Protein AF-A0A3D1QYC3-F1 (afdb_monomer)

Sequence (49 aa):
AIGERNVAAARSELARYGIPIVAAEVGGHVGRSVEIEAANGMLTIRKLE

Mean predicted aligned error: 3.58 Å

pLDDT: mean 92.77, std 5.34, range [70.88, 98.5]

Nearest PDB structures (foldseek):
  6r1h-assembly1_A  TM=3.614E-01  e=3.558E+00  Arabidopsis thaliana
  3kia-assembly1_C  TM=3.514E-01  e=9.146E+00  synthetic construct
  6vbw-assembly1_H  TM=2.841E-01  e=9.146E+00  Vibrio cholerae
  8idt-assembly1_o  TM=2.530E-01  e=9.146E+00  Homo sapiens

Structure (mmCIF, N/CA/C/O backbone):
data_AF-A0A3D1QYC3-F1
#
_entry.id   AF-A0A3D1QYC3-F1
#
loop_
_atom_site.group_PDB
_atom_site.id
_atom_site.type_symbol
_atom_site.label_atom_id
_atom_site.label_alt_id
_atom_site.label_comp_id
_atom_site.label_asym_id
_atom_site.label_entity_id
_atom_site.label_seq_id
_atom_site.pdbx_PDB_ins_code
_atom_site.Cartn_x
_atom_site.Cartn_y
_atom_site.Cartn_z
_atom_site.occupancy
_atom_site.B_iso_or_equiv
_atom_site.auth_seq_id
_atom_site.auth_comp_id
_atom_site.auth_asym_id
_atom_site.auth_atom_id
_atom_site.pdbx_PDB_model_num
ATOM 1 N N . ALA A 1 1 ? 14.417 -12.479 -0.673 1.00 79.06 1 ALA A N 1
ATOM 2 C CA . ALA A 1 1 ? 15.195 -11.210 -0.709 1.00 79.06 1 ALA A CA 1
ATOM 3 C C . ALA A 1 1 ? 14.740 -10.244 0.401 1.00 79.06 1 ALA A C 1
ATOM 5 O O . ALA A 1 1 ? 13.729 -10.515 1.038 1.00 79.06 1 ALA A O 1
ATOM 6 N N . ILE A 1 2 ? 15.452 -9.133 0.666 1.00 89.31 2 ILE A N 1
ATOM 7 C CA . ILE A 1 2 ? 15.081 -8.155 1.724 1.00 89.31 2 ILE A CA 1
ATOM 8 C C . ILE A 1 2 ? 13.648 -7.623 1.526 1.00 89.31 2 ILE A C 1
ATOM 10 O O . ILE A 1 2 ? 12.888 -7.548 2.487 1.00 89.31 2 ILE A O 1
ATOM 14 N N . GLY A 1 3 ? 13.241 -7.346 0.281 1.00 91.56 3 GLY A N 1
ATOM 15 C CA . GLY A 1 3 ? 11.891 -6.859 -0.027 1.00 91.56 3 GLY A CA 1
ATOM 16 C C . GLY A 1 3 ? 10.771 -7.793 0.447 1.00 91.56 3 GLY A C 1
ATOM 17 O O . GLY A 1 3 ? 9.844 -7.342 1.108 1.00 91.56 3 GLY A O 1
ATOM 18 N N . GLU A 1 4 ? 10.879 -9.100 0.193 1.00 94.00 4 GLU A N 1
ATOM 19 C CA . GLU A 1 4 ? 9.882 -10.093 0.637 1.00 94.00 4 GLU A CA 1
ATOM 20 C C . GLU A 1 4 ? 9.771 -10.155 2.164 1.00 94.00 4 GLU A C 1
ATOM 22 O O . GLU A 1 4 ? 8.669 -10.260 2.701 1.00 94.00 4 GLU A O 1
ATOM 27 N N . ARG A 1 5 ? 10.904 -10.034 2.872 1.00 96.62 5 ARG A N 1
ATOM 28 C CA . ARG A 1 5 ? 10.924 -9.991 4.342 1.00 96.62 5 ARG A CA 1
ATOM 29 C C . ARG A 1 5 ? 10.206 -8.752 4.870 1.00 96.62 5 ARG A C 1
ATOM 31 O O . ARG A 1 5 ? 9.408 -8.871 5.794 1.00 96.62 5 ARG A O 1
ATOM 38 N N . ASN A 1 6 ? 10.428 -7.594 4.252 1.00 95.00 6 ASN A N 1
ATOM 39 C CA . ASN A 1 6 ? 9.747 -6.357 4.633 1.00 95.00 6 ASN A CA 1
ATOM 40 C C . ASN A 1 6 ? 8.235 -6.450 4.385 1.00 95.00 6 ASN A C 1
ATOM 42 O O . ASN A 1 6 ? 7.451 -6.042 5.236 1.00 95.00 6 ASN A O 1
ATOM 46 N N . VAL A 1 7 ? 7.819 -7.037 3.255 1.00 96.31 7 VAL A N 1
ATOM 47 C CA . VAL A 1 7 ? 6.397 -7.267 2.950 1.00 96.31 7 VAL A CA 1
ATOM 48 C C . VAL A 1 7 ? 5.754 -8.179 3.994 1.00 96.31 7 VAL A C 1
ATOM 50 O O . VAL A 1 7 ? 4.665 -7.875 4.477 1.00 96.31 7 VAL A O 1
ATOM 53 N N . ALA A 1 8 ? 6.417 -9.275 4.371 1.00 97.06 8 ALA A N 1
ATOM 54 C CA . ALA A 1 8 ? 5.913 -10.185 5.397 1.00 97.06 8 ALA A CA 1
ATOM 55 C C . ALA A 1 8 ? 5.797 -9.501 6.772 1.00 97.06 8 ALA A C 1
ATOM 57 O O . ALA A 1 8 ? 4.759 -9.613 7.424 1.00 97.06 8 ALA A O 1
ATOM 58 N N . ALA A 1 9 ? 6.822 -8.746 7.182 1.00 97.88 9 ALA A N 1
ATOM 59 C CA . ALA A 1 9 ? 6.820 -8.009 8.444 1.00 97.88 9 ALA A CA 1
ATOM 60 C C . ALA A 1 9 ? 5.698 -6.958 8.493 1.00 97.88 9 ALA A C 1
ATOM 62 O O . ALA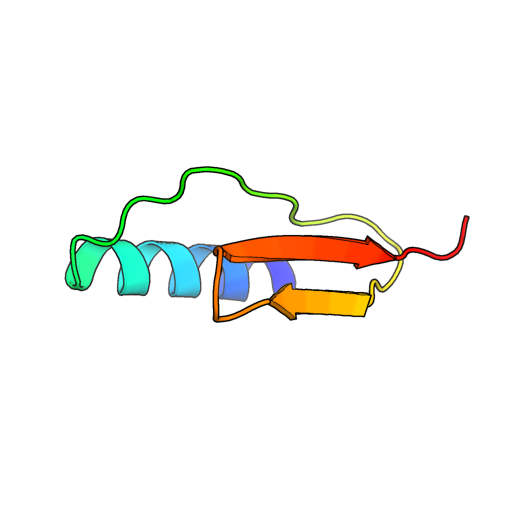 A 1 9 ? 4.924 -6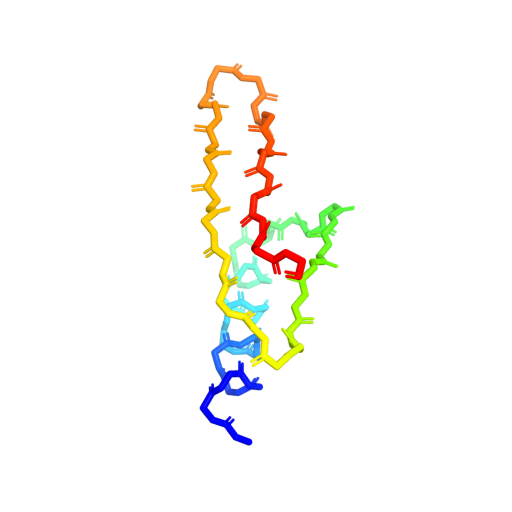.937 9.445 1.00 97.88 9 ALA A O 1
ATOM 63 N N . ALA A 1 10 ? 5.541 -6.152 7.438 1.00 96.94 10 ALA A N 1
ATOM 64 C CA . ALA A 1 10 ? 4.486 -5.142 7.360 1.00 96.94 10 ALA A CA 1
ATOM 65 C C . ALA A 1 10 ? 3.083 -5.763 7.442 1.00 96.94 10 ALA A C 1
ATOM 67 O O . ALA A 1 10 ? 2.229 -5.268 8.173 1.00 96.94 10 ALA A O 1
ATOM 68 N N . ARG A 1 11 ? 2.848 -6.883 6.741 1.00 97.81 11 ARG A N 1
ATOM 69 C CA . ARG A 1 11 ? 1.570 -7.614 6.811 1.00 97.81 11 ARG A CA 1
ATOM 70 C C . ARG A 1 11 ? 1.287 -8.143 8.215 1.00 97.81 11 ARG A C 1
ATOM 72 O O . ARG A 1 11 ? 0.157 -8.027 8.677 1.00 97.81 11 ARG A O 1
ATOM 79 N N . SER A 1 12 ? 2.298 -8.700 8.882 1.00 98.25 12 SER A N 1
ATOM 80 C CA . SER A 1 12 ? 2.175 -9.184 10.261 1.00 98.25 12 SER A CA 1
ATOM 81 C C . S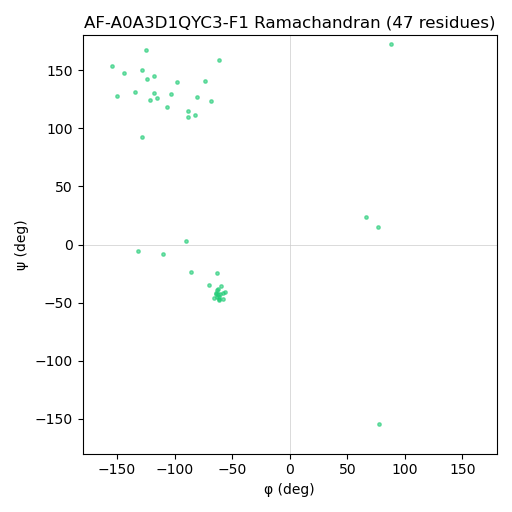ER A 1 12 ? 1.821 -8.051 11.224 1.00 98.25 12 SER A C 1
ATOM 83 O O . SER A 1 12 ? 0.907 -8.203 12.027 1.00 98.25 12 SER A O 1
ATOM 85 N N . GLU A 1 13 ? 2.509 -6.912 11.141 1.00 98.44 13 GLU A N 1
ATOM 86 C CA . GLU A 1 13 ? 2.235 -5.770 12.019 1.00 98.44 13 GLU A CA 1
ATOM 87 C C . GLU A 1 13 ? 0.847 -5.175 11.774 1.00 98.44 13 GLU A C 1
ATOM 89 O O . GLU A 1 13 ? 0.084 -5.005 12.719 1.00 98.44 13 GLU A O 1
ATOM 94 N N . LEU A 1 14 ? 0.451 -4.953 10.517 1.00 97.75 14 LEU A N 1
ATOM 95 C CA . LEU A 1 14 ? -0.897 -4.461 10.207 1.00 97.75 14 LEU A CA 1
ATOM 96 C C . LEU A 1 14 ? -1.986 -5.404 10.739 1.00 97.75 14 LEU A C 1
ATOM 98 O O . LEU A 1 14 ? -2.953 -4.944 11.344 1.00 97.75 14 LEU A O 1
ATOM 102 N N . ALA A 1 15 ? -1.793 -6.720 10.599 1.00 98.00 15 ALA A N 1
ATOM 103 C CA . ALA A 1 15 ? -2.714 -7.715 11.140 1.00 98.00 15 ALA A CA 1
ATOM 104 C C . ALA A 1 15 ? -2.804 -7.669 12.676 1.00 98.00 15 ALA A C 1
ATOM 106 O O . ALA A 1 15 ? -3.904 -7.778 13.216 1.00 98.00 15 ALA A O 1
ATOM 107 N N . ARG A 1 16 ? -1.684 -7.458 13.387 1.00 98.50 16 ARG A N 1
ATOM 108 C CA . ARG A 1 16 ? -1.662 -7.319 14.859 1.00 98.50 16 ARG A CA 1
ATOM 109 C C . ARG A 1 16 ? -2.508 -6.146 15.349 1.00 98.50 16 ARG A C 1
ATOM 111 O O . ARG A 1 16 ? -3.143 -6.261 16.392 1.00 98.50 16 ARG A O 1
ATOM 118 N N . TYR A 1 17 ? -2.540 -5.051 14.593 1.00 98.25 17 TYR A N 1
ATOM 119 C CA . TYR A 1 17 ? -3.352 -3.871 14.906 1.00 98.25 17 TYR A CA 1
ATOM 120 C C . TYR A 1 17 ? -4.763 -3.912 14.299 1.00 98.25 17 TYR A C 1
ATOM 122 O O . TYR A 1 17 ? -5.513 -2.949 14.438 1.00 98.25 17 TYR A O 1
ATOM 130 N N . GLY A 1 18 ? -5.141 -5.002 13.621 1.00 97.75 18 GLY A N 1
ATOM 131 C CA . GLY A 1 18 ? -6.445 -5.120 12.964 1.00 97.75 18 GLY A CA 1
ATOM 132 C C . GLY A 1 18 ? -6.638 -4.150 11.793 1.00 97.75 18 GLY A C 1
ATOM 133 O O . GLY A 1 18 ? -7.773 -3.829 11.451 1.00 97.75 18 GLY A O 1
ATOM 134 N N . ILE A 1 19 ? -5.551 -3.669 11.181 1.00 96.81 19 ILE A N 1
ATOM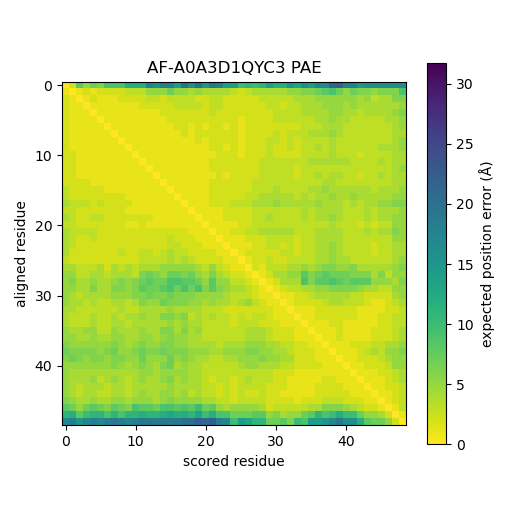 135 C CA . ILE A 1 19 ? -5.596 -2.724 10.062 1.00 96.81 19 ILE A CA 1
ATOM 136 C C . ILE A 1 19 ? -5.697 -3.518 8.749 1.00 96.81 19 ILE A C 1
ATOM 138 O O . ILE A 1 19 ? -4.756 -4.240 8.397 1.00 96.81 19 ILE A O 1
ATOM 142 N N . PRO A 1 20 ? -6.808 -3.411 7.997 1.00 96.12 20 PRO A N 1
ATOM 143 C CA . PRO A 1 20 ? -6.973 -4.145 6.751 1.00 96.12 20 PRO A CA 1
ATOM 144 C C . PRO A 1 20 ? -6.112 -3.547 5.635 1.00 96.12 20 PRO A C 1
ATOM 146 O O . PRO A 1 20 ? -6.012 -2.332 5.469 1.00 96.12 20 PRO A O 1
ATOM 149 N N . ILE A 1 21 ? 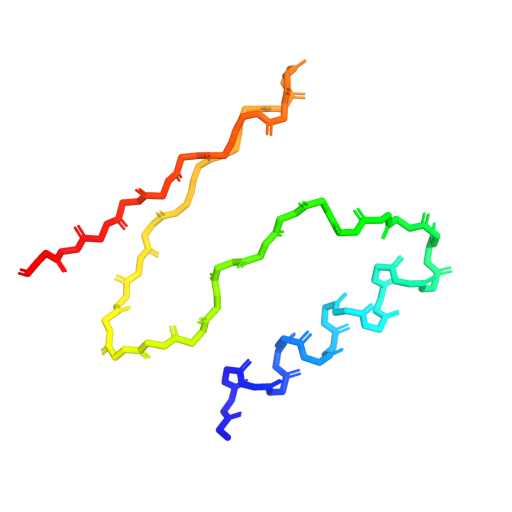-5.530 -4.416 4.812 1.00 94.50 21 ILE A N 1
ATOM 150 C CA . ILE A 1 21 ? -4.844 -4.014 3.581 1.00 94.50 21 ILE A CA 1
ATOM 151 C C . ILE A 1 21 ? -5.877 -3.990 2.455 1.00 94.50 21 ILE A C 1
ATOM 153 O O . ILE A 1 21 ? -6.332 -5.045 2.020 1.00 94.50 21 ILE A O 1
ATOM 157 N N . VAL A 1 22 ? -6.231 -2.796 1.978 1.00 93.25 22 VAL A N 1
ATOM 158 C CA . VAL A 1 22 ? -7.214 -2.613 0.891 1.00 93.25 22 VAL A CA 1
ATOM 159 C C . VAL A 1 22 ? -6.601 -2.719 -0.511 1.00 93.25 22 VAL A C 1
ATOM 161 O O . VAL A 1 22 ? -7.298 -3.047 -1.464 1.00 93.25 22 VAL A O 1
ATOM 164 N N . ALA A 1 23 ? -5.293 -2.478 -0.641 1.00 91.38 23 ALA A N 1
ATOM 165 C CA . ALA A 1 23 ? -4.531 -2.606 -1.883 1.00 91.38 23 ALA A CA 1
ATOM 166 C C . ALA A 1 23 ? -3.047 -2.870 -1.572 1.00 91.38 23 ALA A C 1
ATOM 168 O O . ALA A 1 23 ? -2.554 -2.483 -0.511 1.00 91.38 23 ALA A O 1
ATOM 169 N N . ALA A 1 24 ? -2.320 -3.530 -2.480 1.00 91.88 24 ALA A N 1
ATOM 170 C CA . ALA A 1 24 ? -0.886 -3.776 -2.319 1.00 91.88 24 ALA A CA 1
ATOM 171 C C . ALA A 1 24 ? -0.155 -3.853 -3.666 1.00 91.88 24 ALA A C 1
ATOM 173 O O . ALA A 1 24 ? -0.501 -4.673 -4.511 1.00 91.88 24 ALA A O 1
ATOM 174 N N . GLU A 1 25 ? 0.919 -3.073 -3.809 1.00 91.19 25 GLU A N 1
ATOM 175 C CA . GLU A 1 25 ? 1.797 -3.083 -4.983 1.00 91.19 25 GLU A CA 1
ATOM 176 C C . GLU A 1 25 ? 3.269 -3.244 -4.561 1.00 91.19 25 GLU A C 1
ATOM 178 O O . GLU A 1 25 ? 3.976 -2.290 -4.225 1.00 91.19 25 GLU A O 1
ATOM 183 N N . VAL A 1 26 ? 3.733 -4.495 -4.531 1.00 92.94 26 VAL A N 1
ATOM 184 C CA . VAL A 1 26 ? 5.027 -4.905 -3.955 1.00 92.94 26 VAL A CA 1
ATOM 185 C C . VAL A 1 26 ? 5.887 -5.664 -4.972 1.00 92.94 26 VAL A C 1
ATOM 187 O O . VAL A 1 26 ? 5.405 -6.066 -6.024 1.00 92.94 26 VAL A O 1
ATOM 190 N N . GLY A 1 27 ? 7.173 -5.871 -4.670 1.00 89.56 27 GLY A N 1
ATOM 191 C CA . GLY A 1 27 ? 8.103 -6.563 -5.578 1.00 89.56 27 GLY A CA 1
ATOM 192 C C . GLY A 1 27 ? 8.576 -5.675 -6.732 1.00 89.56 27 GLY A C 1
ATOM 193 O O . GLY A 1 27 ? 8.590 -4.456 -6.582 1.00 89.56 27 GLY A O 1
ATOM 194 N N . GLY A 1 28 ? 8.967 -6.262 -7.866 1.00 87.06 28 GLY A N 1
ATOM 195 C CA . GLY A 1 28 ? 9.492 -5.556 -9.045 1.00 87.06 28 GLY A CA 1
ATOM 196 C C . GLY A 1 28 ? 11.009 -5.321 -9.022 1.00 87.06 28 GLY A C 1
ATOM 197 O O . GLY A 1 28 ? 11.674 -5.586 -8.023 1.00 87.06 28 GLY A O 1
ATOM 198 N N . HIS A 1 29 ? 11.544 -4.824 -10.141 1.00 87.69 29 HIS A N 1
ATOM 199 C CA . HIS A 1 29 ? 12.992 -4.662 -10.364 1.00 87.69 29 HIS A CA 1
ATOM 200 C C . HIS A 1 29 ? 13.466 -3.201 -10.382 1.00 87.69 29 HIS A C 1
ATOM 202 O O . HIS A 1 29 ? 14.666 -2.950 -10.380 1.00 87.69 29 HIS A O 1
ATOM 208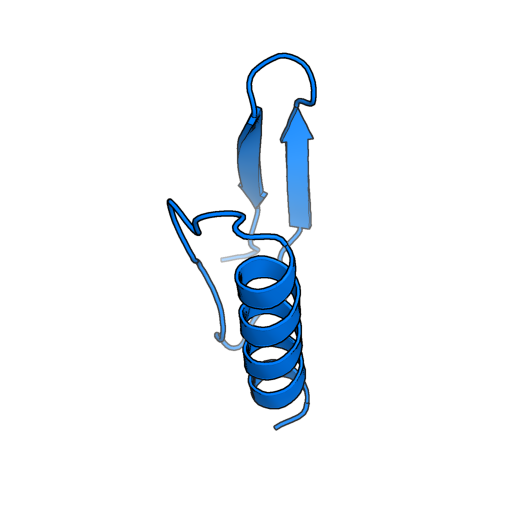 N N . VAL A 1 30 ? 12.530 -2.246 -10.359 1.00 87.06 30 VAL A N 1
ATOM 209 C CA . VAL A 1 30 ? 12.802 -0.802 -10.327 1.00 87.06 30 VAL A CA 1
ATOM 210 C C . VAL A 1 30 ? 12.259 -0.161 -9.051 1.00 87.06 30 VAL A C 1
ATOM 212 O O . VAL A 1 30 ? 11.212 -0.564 -8.515 1.00 87.06 30 VAL A O 1
ATOM 215 N N . GLY A 1 31 ? 12.994 0.843 -8.567 1.00 88.31 31 GLY A N 1
ATOM 216 C CA . GLY A 1 31 ? 12.586 1.691 -7.451 1.00 88.31 31 GLY A CA 1
ATOM 217 C C . GLY A 1 31 ? 11.303 2.467 -7.762 1.00 88.31 31 GLY A C 1
ATOM 218 O O . GLY A 1 31 ? 10.927 2.644 -8.919 1.00 88.31 31 GLY A O 1
ATOM 219 N N . ARG A 1 32 ? 10.606 2.908 -6.712 1.00 91.62 32 ARG A N 1
ATOM 220 C CA . ARG A 1 32 ? 9.389 3.720 -6.827 1.00 91.62 32 ARG A CA 1
ATOM 221 C 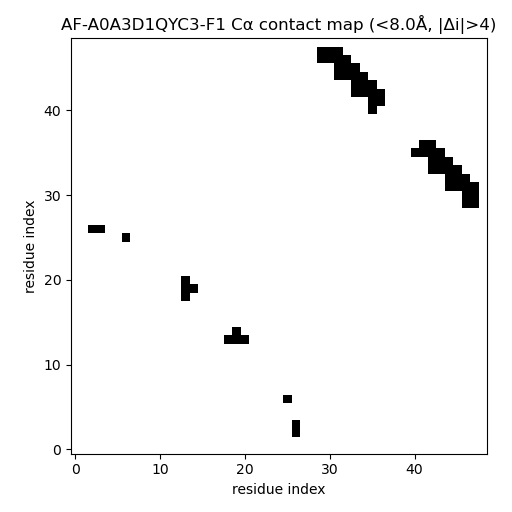C . ARG A 1 32 ? 9.305 4.743 -5.713 1.00 91.62 32 ARG A C 1
ATOM 223 O O . ARG A 1 32 ? 9.733 4.463 -4.595 1.00 91.62 32 ARG A O 1
ATOM 230 N N . SER A 1 33 ? 8.712 5.884 -6.021 1.00 94.31 33 SER A N 1
ATOM 231 C CA . SER A 1 33 ? 8.315 6.883 -5.036 1.00 94.31 33 SER A CA 1
ATOM 232 C C . SER A 1 33 ? 6.836 6.708 -4.726 1.00 94.31 33 SER A C 1
ATOM 234 O O . SER A 1 33 ? 6.039 6.451 -5.629 1.00 94.31 33 SER A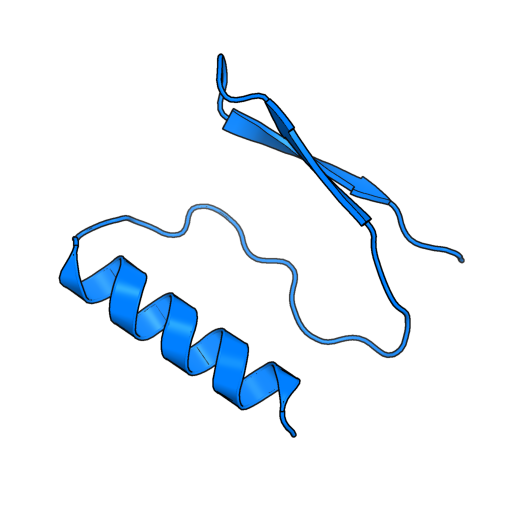 O 1
ATOM 236 N N . VAL A 1 34 ? 6.477 6.842 -3.454 1.00 93.19 34 VAL A N 1
ATOM 237 C CA . VAL A 1 34 ? 5.089 6.804 -2.995 1.00 93.19 34 VAL A CA 1
ATOM 238 C C . VAL A 1 34 ? 4.773 8.074 -2.225 1.00 93.19 34 VAL A C 1
ATOM 240 O O . VAL A 1 34 ? 5.622 8.580 -1.493 1.00 93.19 34 VAL A O 1
ATOM 243 N N . GLU A 1 35 ? 3.562 8.579 -2.397 1.00 95.38 35 GLU A N 1
ATOM 244 C CA . GLU A 1 35 ? 3.056 9.765 -1.715 1.00 95.38 35 GLU A CA 1
ATOM 245 C C . GLU A 1 35 ? 1.647 9.468 -1.209 1.00 95.38 35 GLU A C 1
ATOM 247 O O . GLU A 1 35 ? 0.840 8.909 -1.951 1.00 95.38 35 GLU A O 1
ATOM 252 N N . ILE A 1 36 ? 1.381 9.777 0.061 1.00 92.62 36 ILE A N 1
ATOM 253 C CA . ILE A 1 36 ? 0.097 9.508 0.716 1.00 92.62 36 ILE A CA 1
ATOM 254 C C . ILE A 1 36 ? -0.489 10.823 1.207 1.00 92.62 36 ILE A C 1
ATOM 256 O O . ILE A 1 36 ? 0.128 11.518 2.015 1.00 92.62 36 ILE A O 1
ATOM 260 N N . GLU A 1 37 ? -1.711 11.124 0.784 1.00 95.94 37 GLU A N 1
ATOM 261 C CA . GLU A 1 37 ? -2.500 12.214 1.342 1.00 95.94 37 GLU A CA 1
ATOM 262 C C . GLU A 1 37 ? -3.200 11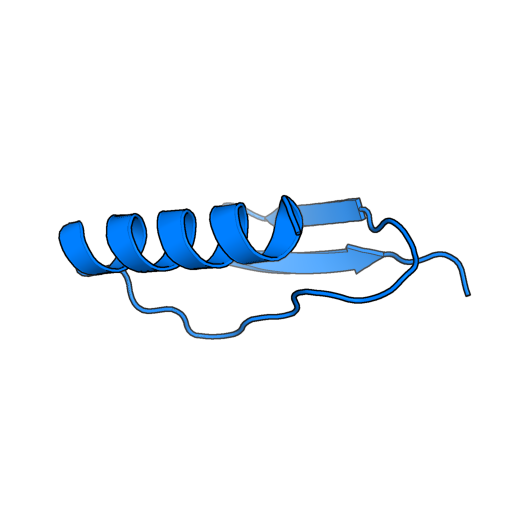.757 2.624 1.00 95.94 37 GLU A C 1
ATOM 264 O O . GLU A 1 37 ? -4.133 10.957 2.599 1.00 95.94 37 GLU A O 1
ATOM 269 N N . ALA A 1 38 ? -2.779 12.291 3.772 1.00 92.69 38 ALA A N 1
ATOM 270 C CA . ALA A 1 38 ? -3.348 11.913 5.068 1.00 92.69 38 ALA A CA 1
ATOM 271 C C . ALA A 1 38 ? -4.843 12.265 5.212 1.00 92.69 38 ALA A C 1
ATOM 273 O O . ALA A 1 38 ? -5.547 11.634 5.994 1.00 92.69 38 ALA A O 1
ATOM 274 N N . ALA A 1 39 ? -5.330 13.261 4.464 1.00 96.19 39 ALA A N 1
ATOM 275 C CA . ALA A 1 39 ? -6.708 13.740 4.558 1.00 96.19 39 ALA A CA 1
ATOM 276 C C . ALA A 1 39 ? -7.740 12.740 4.007 1.00 96.19 39 ALA A C 1
ATOM 278 O O . ALA A 1 39 ? -8.853 12.667 4.521 1.00 96.19 39 ALA A O 1
ATOM 279 N N . ASN A 1 40 ? -7.386 11.990 2.960 1.00 93.50 40 ASN A N 1
ATOM 280 C CA . ASN A 1 40 ? -8.308 11.108 2.234 1.00 93.50 40 ASN A CA 1
ATOM 281 C C . ASN A 1 40 ? -7.746 9.691 1.997 1.00 93.50 40 ASN A C 1
ATOM 283 O O . ASN A 1 40 ? -8.468 8.826 1.508 1.00 93.50 40 ASN A O 1
ATOM 287 N N . GLY A 1 41 ? -6.481 9.439 2.344 1.00 88.62 41 GLY A N 1
ATOM 288 C CA . GLY A 1 41 ? -5.816 8.154 2.142 1.00 88.62 41 GLY A CA 1
ATOM 289 C C . GLY A 1 41 ? -5.389 7.884 0.698 1.00 88.62 41 GLY A C 1
ATOM 290 O O . GLY A 1 41 ? -5.084 6.737 0.370 1.00 88.62 41 GLY A O 1
ATOM 291 N N . MET A 1 42 ? -5.364 8.895 -0.176 1.00 92.31 42 MET A N 1
ATOM 292 C CA . MET A 1 42 ? -4.959 8.723 -1.568 1.00 92.31 42 MET A CA 1
ATOM 293 C C . MET A 1 42 ? -3.463 8.413 -1.652 1.00 92.31 42 MET A C 1
ATOM 295 O O . MET A 1 42 ? -2.631 9.175 -1.164 1.00 92.31 42 MET A O 1
ATOM 299 N N . LEU A 1 43 ? -3.134 7.287 -2.288 1.00 92.62 43 LEU A N 1
ATOM 300 C CA . LEU A 1 43 ? -1.770 6.825 -2.521 1.00 92.62 43 LEU A CA 1
ATOM 301 C C . LEU A 1 43 ? -1.407 7.023 -3.995 1.00 92.62 43 LEU A C 1
ATOM 303 O O . LEU A 1 43 ? -1.995 6.392 -4.871 1.00 92.62 43 LEU A O 1
ATOM 307 N N . THR A 1 44 ? -0.394 7.842 -4.260 1.00 94.12 44 THR A N 1
ATOM 308 C CA . THR A 1 44 ? 0.183 8.023 -5.596 1.00 94.12 44 THR A CA 1
ATOM 309 C C . THR A 1 44 ? 1.506 7.275 -5.691 1.00 94.12 44 THR A C 1
ATOM 311 O O . THR A 1 44 ? 2.382 7.443 -4.842 1.00 94.12 44 THR A O 1
ATOM 314 N N . ILE A 1 45 ? 1.673 6.464 -6.737 1.00 92.81 45 ILE A N 1
ATOM 315 C CA . ILE A 1 45 ? 2.890 5.685 -6.992 1.00 92.81 45 ILE A CA 1
ATOM 316 C C . ILE A 1 45 ? 3.531 6.196 -8.282 1.00 92.81 45 ILE A C 1
ATOM 318 O O . ILE A 1 45 ? 2.885 6.239 -9.325 1.00 92.81 45 ILE A O 1
ATOM 322 N N . ARG A 1 46 ? 4.813 6.566 -8.220 1.00 93.56 46 ARG A N 1
ATOM 323 C CA . ARG A 1 46 ? 5.613 6.986 -9.379 1.00 93.56 46 ARG A CA 1
ATOM 324 C C . ARG A 1 46 ? 6.779 6.026 -9.581 1.00 93.56 46 ARG A C 1
ATOM 326 O O . ARG A 1 46 ? 7.513 5.726 -8.637 1.00 93.56 46 ARG A O 1
ATOM 333 N N . LYS A 1 47 ? 6.946 5.546 -10.811 1.00 89.38 47 LYS A N 1
ATOM 334 C CA . LYS A 1 47 ? 8.027 4.647 -11.235 1.00 89.38 47 LYS A CA 1
ATOM 335 C C . LYS A 1 47 ? 8.704 5.234 -12.464 1.00 89.38 47 LYS A C 1
ATOM 337 O O . LYS A 1 47 ? 8.054 5.937 -13.230 1.00 89.38 47 LYS A O 1
ATOM 342 N N . LEU A 1 48 ? 9.991 4.953 -12.624 1.00 79.62 48 LEU A N 1
ATOM 343 C CA . LEU A 1 48 ? 10.670 5.163 -13.898 1.00 79.62 48 LEU A CA 1
ATOM 344 C C . LEU A 1 48 ? 10.323 3.963 -14.786 1.00 79.62 48 LEU A C 1
ATOM 346 O O . LEU A 1 48 ? 10.452 2.826 -14.321 1.00 79.62 48 LEU A O 1
ATOM 350 N N . GLU A 1 49 ? 9.815 4.234 -15.987 1.00 70.88 49 GLU A N 1
ATOM 351 C CA . GLU A 1 49 ? 9.623 3.223 -17.038 1.00 70.88 49 GLU A CA 1
ATOM 352 C C . GLU A 1 49 ? 10.962 2.814 -17.658 1.00 70.88 49 GLU A C 1
ATOM 354 O O . GLU A 1 49 ? 11.841 3.698 -17.812 1.00 70.88 49 GLU A O 1
#

Secondary structure (DSSP, 8-state):
-HHHHHHHHHHHHHHHTT----------SS-EEEEE-TTT--EEEEE--

Foldseek 3Di:
DVQVVVVVVVVVVCVVVVNDDPDDDGDDDWDWDWDADPVPGDIDIDTDD

Solvent-accessible surface area (backbone atoms only — not comparable to full-atom values): 3372 Å² total; per-residue (Å²): 108,73,67,58,54,51,54,52,51,52,52,53,53,33,54,74,72,70,50,80,82,89,76,87,93,78,82,85,93,65,73,70,51,76,48,71,42,86,91,80,67,51,72,48,79,48,66,79,133

Radius of gyration: 12.47 Å; Cα contacts (8 Å, |Δi|>4): 31; chains: 1; bounding box: 24×25×32 Å